Protein AF-A0A535P912-F1 (afdb_monomer)

Structure (mmCIF, N/CA/C/O backbone):
data_AF-A0A535P912-F1
#
_entry.id   AF-A0A535P912-F1
#
loop_
_atom_site.group_PDB
_atom_site.id
_atom_site.type_symbol
_atom_site.label_atom_id
_atom_site.label_alt_id
_atom_site.label_comp_id
_atom_site.label_asym_id
_atom_site.label_entity_id
_atom_site.label_seq_id
_atom_site.pdbx_PDB_ins_code
_atom_site.Cartn_x
_atom_site.Cartn_y
_atom_site.Cartn_z
_atom_site.occupancy
_atom_site.B_iso_or_equiv
_atom_site.auth_seq_id
_atom_site.auth_comp_id
_atom_site.auth_asym_id
_atom_site.auth_atom_id
_atom_site.pdbx_PDB_model_num
ATOM 1 N N . MET A 1 1 ? -29.101 -8.294 38.420 1.00 38.28 1 MET A N 1
ATOM 2 C CA . MET A 1 1 ? -28.689 -9.347 37.471 1.00 38.28 1 MET A CA 1
ATOM 3 C C . MET A 1 1 ? -28.082 -8.658 36.258 1.00 38.28 1 MET A C 1
ATOM 5 O O . MET A 1 1 ? -28.792 -7.999 35.513 1.00 38.28 1 MET A O 1
ATOM 9 N N . SER A 1 2 ? -26.756 -8.657 36.191 1.00 42.94 2 SER A N 1
ATOM 10 C CA . SER A 1 2 ? -25.907 -7.963 35.219 1.00 42.94 2 SER A CA 1
ATOM 11 C C . SER A 1 2 ? -25.715 -8.788 33.947 1.00 42.94 2 SER A C 1
ATOM 13 O O . SER A 1 2 ? -25.363 -9.951 34.095 1.00 42.94 2 SER A O 1
ATOM 15 N N . THR A 1 3 ? -25.869 -8.167 32.768 1.00 43.91 3 THR A N 1
ATOM 16 C CA . THR A 1 3 ? -24.942 -8.199 31.605 1.00 43.91 3 THR A CA 1
ATOM 17 C C . THR A 1 3 ? -25.605 -7.553 30.374 1.00 43.91 3 THR A C 1
ATOM 19 O O . THR A 1 3 ? -26.091 -8.229 29.475 1.00 43.91 3 THR A O 1
ATOM 22 N N . SER A 1 4 ? -25.586 -6.217 30.284 1.00 42.41 4 SER A N 1
ATOM 23 C CA . SER A 1 4 ? -25.633 -5.565 28.965 1.00 42.41 4 SER A CA 1
ATOM 24 C C . SER A 1 4 ? -24.226 -5.634 28.386 1.00 42.41 4 SER A C 1
ATOM 26 O O . SER A 1 4 ? -23.327 -4.948 28.870 1.00 42.41 4 SER A O 1
ATOM 28 N N . GLY A 1 5 ? -24.020 -6.497 27.389 1.00 45.28 5 GLY A N 1
ATOM 29 C CA . GLY A 1 5 ? -22.786 -6.565 26.613 1.00 45.28 5 GLY A CA 1
ATOM 30 C C . GLY A 1 5 ? -22.558 -5.251 25.871 1.00 45.28 5 GLY A C 1
ATOM 31 O O . GLY A 1 5 ? -23.043 -5.064 24.759 1.00 45.28 5 GLY A O 1
ATOM 32 N N . ALA A 1 6 ? -21.848 -4.318 26.503 1.00 49.41 6 ALA A N 1
ATOM 33 C CA . ALA A 1 6 ? -21.355 -3.122 25.845 1.00 49.41 6 ALA A CA 1
ATOM 34 C C . ALA A 1 6 ? -20.387 -3.572 24.746 1.00 49.41 6 ALA A C 1
ATOM 36 O O . ALA A 1 6 ? -19.314 -4.093 25.041 1.00 49.41 6 ALA A O 1
ATOM 37 N N . ALA A 1 7 ? -20.782 -3.422 23.481 1.00 57.12 7 ALA A N 1
ATOM 38 C CA . ALA A 1 7 ? -19.915 -3.710 22.349 1.00 57.12 7 ALA A CA 1
ATOM 39 C C . ALA A 1 7 ? -18.612 -2.912 22.511 1.00 57.12 7 ALA A C 1
ATOM 41 O O . ALA A 1 7 ? -18.616 -1.683 22.412 1.00 57.12 7 ALA A O 1
ATOM 42 N N . THR A 1 8 ? -17.510 -3.603 22.809 1.00 65.00 8 THR A N 1
ATOM 43 C CA . THR A 1 8 ? -16.173 -3.023 22.953 1.00 65.00 8 THR A CA 1
ATOM 44 C C . THR A 1 8 ? -15.754 -2.439 21.609 1.00 65.00 8 THR A C 1
ATOM 46 O O . THR A 1 8 ? -15.223 -3.126 20.739 1.00 65.00 8 THR A O 1
ATOM 49 N N . ARG A 1 9 ? -16.070 -1.164 21.388 1.00 68.75 9 ARG A N 1
ATOM 50 C CA . ARG A 1 9 ? -15.701 -0.450 20.172 1.00 68.75 9 ARG A CA 1
ATOM 51 C C . ARG A 1 9 ? -14.280 0.069 20.333 1.00 68.75 9 ARG A C 1
ATOM 53 O O . ARG A 1 9 ? -13.976 0.733 21.319 1.00 68.75 9 ARG A O 1
ATOM 60 N N . LEU A 1 10 ? -13.429 -0.208 19.349 1.00 76.19 10 LEU A N 1
ATOM 61 C CA . LEU A 1 10 ? -12.086 0.363 19.297 1.00 76.19 10 LEU A CA 1
ATOM 62 C C . LEU A 1 10 ? -12.159 1.895 19.300 1.00 76.19 10 LEU A C 1
ATOM 64 O O . LEU A 1 10 ? -13.036 2.495 18.667 1.00 76.19 10 LEU A O 1
ATOM 68 N N . GLN A 1 11 ? -11.235 2.514 20.031 1.00 77.12 11 GLN A N 1
ATOM 69 C CA . GLN A 1 11 ? -11.145 3.963 20.137 1.00 77.12 11 GLN A CA 1
ATOM 70 C C . GLN A 1 11 ? -10.832 4.559 18.759 1.00 77.12 11 GLN A C 1
ATOM 72 O O . GLN A 1 11 ? -9.879 4.154 18.091 1.00 77.12 11 GLN A O 1
ATOM 77 N N . ARG A 1 12 ? -11.669 5.504 18.315 1.00 72.50 12 ARG A N 1
ATOM 78 C CA . ARG A 1 12 ? -11.463 6.195 17.036 1.00 72.50 12 ARG A CA 1
ATOM 79 C C . ARG A 1 12 ? -10.162 6.989 17.086 1.00 72.50 12 ARG A C 1
ATOM 81 O O . ARG A 1 12 ? -9.858 7.592 18.110 1.00 72.50 12 ARG A O 1
ATOM 88 N N . ASP A 1 13 ? -9.411 6.931 15.989 1.00 74.81 13 ASP A N 1
ATOM 89 C CA . ASP A 1 13 ? -8.154 7.663 15.793 1.00 74.81 13 ASP A CA 1
ATOM 90 C C . ASP A 1 13 ? -7.056 7.367 16.831 1.00 74.81 13 ASP A C 1
ATOM 92 O O . ASP A 1 13 ? -6.135 8.159 16.996 1.00 74.81 13 ASP A O 1
ATOM 96 N N . ALA A 1 14 ? -7.098 6.204 17.494 1.00 81.62 14 ALA A N 1
ATOM 97 C CA . ALA A 1 14 ? -6.136 5.842 18.542 1.00 81.62 14 ALA A CA 1
ATOM 98 C C . ALA A 1 14 ? -4.666 5.840 18.078 1.00 81.62 14 ALA A C 1
ATOM 100 O O . ALA A 1 14 ? -3.773 6.112 18.873 1.00 81.62 14 ALA A O 1
ATOM 101 N N . VAL A 1 15 ? -4.421 5.533 16.800 1.00 81.12 15 VAL A N 1
ATOM 102 C CA . VAL A 1 15 ? -3.074 5.469 16.205 1.00 81.12 15 VAL A CA 1
ATOM 103 C C . VAL A 1 15 ? -2.704 6.781 15.492 1.00 81.12 15 VAL A C 1
ATOM 105 O O . VAL A 1 15 ? -1.527 7.073 15.335 1.00 81.12 15 VAL A O 1
ATOM 108 N N . GLY A 1 16 ? -3.679 7.614 15.109 1.00 85.38 16 GLY A N 1
ATOM 109 C CA . GLY A 1 16 ? -3.456 8.852 14.350 1.00 85.38 16 GLY A CA 1
ATOM 110 C C . GLY A 1 16 ? -2.917 8.642 12.923 1.00 85.38 16 GLY A C 1
ATOM 111 O O . GLY A 1 16 ? -2.516 7.550 12.532 1.00 85.38 16 GLY A O 1
ATOM 112 N N . LEU A 1 17 ? -2.894 9.707 12.115 1.00 85.94 17 LEU A N 1
ATOM 113 C CA . LEU A 1 17 ? -2.468 9.628 10.708 1.00 85.94 17 LEU A CA 1
ATOM 114 C C . LEU A 1 17 ? -0.963 9.355 10.568 1.00 85.94 17 LEU A C 1
ATOM 116 O O . LEU A 1 17 ? -0.562 8.490 9.797 1.00 85.94 17 LEU A O 1
ATOM 120 N N . ALA A 1 18 ? -0.125 10.094 11.302 1.00 87.38 18 ALA A N 1
ATOM 121 C CA . ALA A 1 18 ? 1.324 10.011 11.137 1.00 87.38 18 ALA A CA 1
ATOM 122 C C . ALA A 1 18 ? 1.877 8.610 11.470 1.00 87.38 18 ALA A C 1
ATOM 124 O O . ALA A 1 18 ? 2.572 8.053 10.621 1.00 87.38 18 ALA A O 1
ATOM 125 N N . PRO A 1 19 ? 1.535 7.974 12.608 1.00 87.31 19 PRO A N 1
ATOM 126 C CA . PRO A 1 19 ? 2.009 6.621 12.898 1.00 87.31 19 PRO A CA 1
ATOM 127 C C . PRO A 1 19 ? 1.478 5.569 11.913 1.00 87.31 19 PRO A C 1
ATOM 129 O O . PRO A 1 19 ? 2.236 4.690 11.510 1.00 87.31 19 PRO A O 1
ATOM 132 N N . VAL A 1 20 ? 0.230 5.695 11.438 1.00 87.62 20 VAL A N 1
ATOM 133 C CA . VAL A 1 20 ? -0.318 4.814 10.385 1.00 87.62 20 VAL A CA 1
ATOM 134 C C . VAL A 1 20 ? 0.454 4.959 9.069 1.00 87.62 20 VAL A C 1
ATOM 136 O O . VAL A 1 20 ? 0.749 3.958 8.411 1.00 87.62 20 VAL A O 1
ATOM 139 N N . LEU A 1 21 ? 0.818 6.184 8.681 1.00 88.12 21 LEU A N 1
ATOM 140 C CA . LEU A 1 21 ? 1.641 6.427 7.494 1.00 88.12 21 LEU A CA 1
ATOM 141 C C . LEU A 1 21 ? 3.036 5.813 7.645 1.00 88.12 21 LEU A C 1
ATOM 143 O O . LEU A 1 21 ? 3.483 5.104 6.746 1.00 88.12 21 LEU A O 1
ATOM 147 N N . PHE A 1 22 ? 3.700 6.019 8.785 1.00 89.56 22 PHE A N 1
ATOM 148 C CA . PHE A 1 22 ? 5.013 5.422 9.047 1.00 89.56 22 PHE A CA 1
ATOM 149 C C . PHE A 1 22 ? 4.968 3.894 9.025 1.00 89.56 22 PHE A C 1
ATOM 151 O O . PHE A 1 22 ? 5.828 3.268 8.403 1.00 89.56 22 PHE A O 1
ATOM 158 N N . GLN A 1 23 ? 3.949 3.292 9.640 1.00 90.88 23 GLN A N 1
ATOM 159 C CA . GLN A 1 23 ? 3.738 1.847 9.600 1.00 90.88 23 GLN A CA 1
ATOM 160 C C . GLN A 1 23 ? 3.551 1.355 8.161 1.00 90.88 23 GLN A C 1
ATOM 162 O O . GLN A 1 23 ? 4.181 0.378 7.770 1.00 90.88 23 GLN A O 1
ATOM 167 N N . SER A 1 24 ? 2.742 2.053 7.361 1.00 86.75 24 SER A N 1
ATOM 168 C CA . SER A 1 24 ? 2.484 1.683 5.963 1.00 86.75 24 SER A CA 1
ATOM 169 C C . SER A 1 24 ? 3.751 1.764 5.104 1.00 86.75 24 SER A C 1
ATOM 171 O O . SER A 1 24 ? 4.033 0.853 4.329 1.00 86.75 24 SER A O 1
ATOM 173 N N . ILE A 1 25 ? 4.551 2.824 5.269 1.00 87.62 25 ILE A N 1
ATOM 174 C CA . ILE A 1 25 ? 5.829 3.001 4.559 1.00 87.62 25 ILE A CA 1
ATOM 175 C C . ILE A 1 25 ? 6.823 1.908 4.959 1.00 87.62 25 ILE A C 1
ATOM 177 O O . ILE A 1 25 ? 7.491 1.337 4.098 1.00 87.62 25 ILE A O 1
ATOM 181 N N . THR A 1 26 ? 6.902 1.605 6.255 1.00 89.25 26 THR A N 1
ATOM 182 C CA . THR A 1 26 ? 7.796 0.567 6.781 1.00 89.25 26 THR A CA 1
ATOM 183 C C . THR A 1 26 ? 7.394 -0.812 6.267 1.00 89.25 26 THR A C 1
ATOM 185 O O . THR A 1 26 ? 8.255 -1.563 5.824 1.00 89.25 26 THR A O 1
ATOM 188 N N . HIS A 1 27 ? 6.093 -1.113 6.256 1.00 86.31 27 HIS A N 1
ATOM 189 C CA . HIS A 1 27 ? 5.553 -2.371 5.747 1.00 86.31 27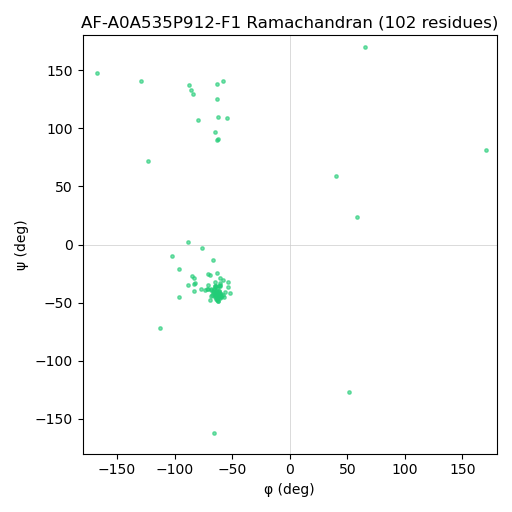 HIS A CA 1
ATOM 190 C C . HIS A 1 27 ? 5.813 -2.554 4.247 1.00 86.31 27 HIS A C 1
ATOM 192 O O . HIS A 1 27 ? 6.189 -3.637 3.820 1.00 86.31 27 HIS A O 1
ATOM 198 N N . MET A 1 28 ? 5.637 -1.506 3.433 1.00 84.94 28 MET A N 1
ATOM 199 C CA . MET A 1 28 ? 5.908 -1.594 1.992 1.00 84.94 28 MET A CA 1
ATOM 200 C C . MET A 1 28 ? 7.400 -1.689 1.652 1.00 84.94 28 MET A C 1
ATOM 202 O O . MET A 1 28 ? 7.726 -2.155 0.563 1.00 84.94 28 MET A O 1
ATOM 206 N N . ALA A 1 29 ? 8.290 -1.193 2.520 1.00 87.12 29 ALA A N 1
ATOM 2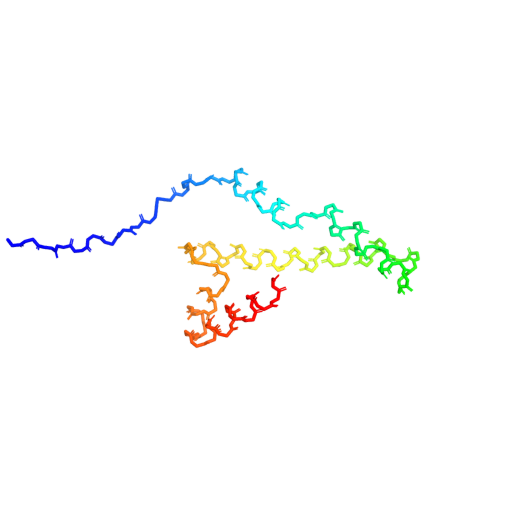07 C CA . ALA A 1 29 ? 9.733 -1.103 2.282 1.00 87.12 29 ALA A CA 1
ATOM 208 C C . ALA A 1 29 ? 10.086 -0.664 0.836 1.00 87.12 29 ALA A C 1
ATOM 210 O O . ALA A 1 29 ? 10.783 -1.381 0.110 1.00 87.12 29 ALA A O 1
ATOM 211 N N . PRO A 1 30 ? 9.627 0.522 0.383 1.00 80.81 30 PRO A N 1
ATOM 212 C CA . PRO A 1 30 ? 9.675 0.906 -1.030 1.00 80.81 30 PRO A CA 1
ATOM 213 C C . PRO A 1 30 ? 11.098 0.946 -1.600 1.00 80.81 30 PRO A C 1
ATOM 215 O O . PRO A 1 30 ? 11.304 0.601 -2.758 1.00 80.81 30 PRO A O 1
ATOM 218 N N . ALA A 1 31 ? 12.098 1.305 -0.789 1.00 83.62 31 ALA A N 1
ATOM 219 C CA . ALA A 1 31 ? 13.497 1.289 -1.211 1.00 83.62 31 ALA A CA 1
ATOM 220 C C . ALA A 1 31 ? 13.993 -0.130 -1.544 1.00 83.62 31 ALA A C 1
ATOM 222 O O . ALA A 1 31 ? 14.686 -0.319 -2.542 1.00 83.62 31 ALA A O 1
ATOM 223 N N . ALA A 1 32 ? 13.600 -1.130 -0.748 1.00 82.81 32 ALA A N 1
ATOM 224 C CA . ALA A 1 32 ? 13.931 -2.527 -1.011 1.00 82.81 32 ALA A CA 1
ATOM 225 C C . ALA A 1 32 ? 13.200 -3.027 -2.264 1.00 82.81 32 ALA A C 1
ATOM 227 O O . ALA A 1 32 ? 13.820 -3.625 -3.141 1.00 82.81 32 ALA A O 1
ATOM 228 N N . ALA A 1 33 ? 11.909 -2.702 -2.397 1.00 82.44 33 ALA A N 1
ATOM 229 C CA . ALA A 1 33 ? 11.123 -3.046 -3.579 1.00 82.44 33 ALA A CA 1
ATOM 230 C C . A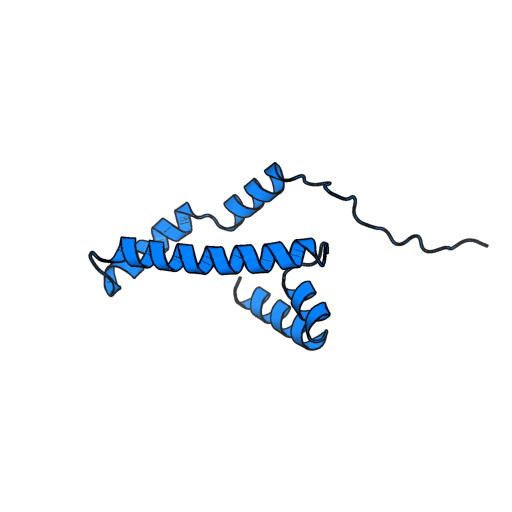LA A 1 33 ? 11.754 -2.490 -4.866 1.00 82.44 33 ALA A C 1
ATOM 232 O O . ALA A 1 33 ? 11.899 -3.217 -5.843 1.00 82.44 33 ALA A O 1
ATOM 233 N N . VAL A 1 34 ? 12.195 -1.231 -4.857 1.00 82.44 34 VAL A N 1
ATOM 234 C CA . VAL A 1 34 ? 12.896 -0.593 -5.982 1.00 82.44 34 VAL A CA 1
ATOM 235 C C . VAL A 1 34 ? 14.229 -1.289 -6.270 1.00 82.44 34 VAL A C 1
ATOM 237 O O . VAL A 1 34 ? 14.497 -1.621 -7.424 1.00 82.44 34 VAL A O 1
ATOM 240 N N . ALA A 1 35 ? 15.040 -1.559 -5.244 1.00 82.94 35 ALA A N 1
ATOM 241 C CA . ALA A 1 35 ? 16.346 -2.195 -5.408 1.00 82.94 35 ALA A CA 1
ATOM 242 C C . ALA A 1 35 ? 16.249 -3.597 -6.030 1.00 82.94 35 ALA A C 1
ATOM 244 O O . ALA A 1 35 ? 17.035 -3.922 -6.917 1.00 82.94 35 ALA A O 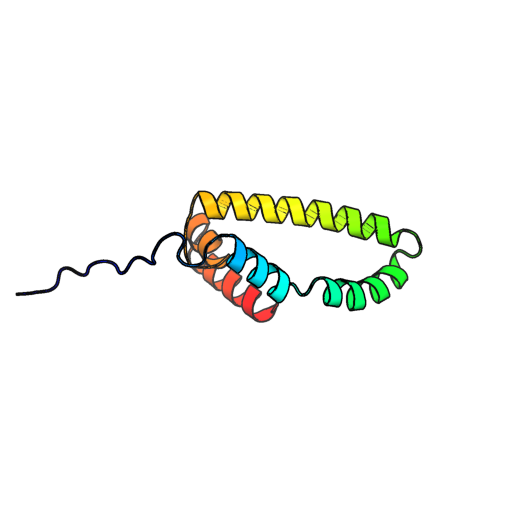1
ATOM 245 N N . PHE A 1 36 ? 15.274 -4.409 -5.613 1.00 82.44 36 PHE A N 1
ATOM 246 C CA . PHE A 1 36 ? 15.101 -5.761 -6.147 1.00 82.44 36 PHE A CA 1
ATOM 247 C C . PHE A 1 36 ? 14.311 -5.784 -7.460 1.00 82.44 36 PHE A C 1
ATOM 249 O O . PHE A 1 36 ? 14.685 -6.512 -8.374 1.00 82.44 36 PHE A O 1
ATOM 256 N N . SER A 1 37 ? 13.256 -4.977 -7.598 1.00 79.69 37 SER A N 1
ATOM 257 C CA . SER A 1 37 ? 12.356 -5.019 -8.760 1.00 79.69 37 SER A CA 1
ATOM 258 C C . SER A 1 37 ? 12.945 -4.349 -10.002 1.00 79.69 37 SER A C 1
ATOM 260 O O . SER A 1 37 ? 12.794 -4.872 -11.106 1.00 79.69 37 SER A O 1
ATOM 262 N N . ILE A 1 38 ? 13.668 -3.227 -9.856 1.00 80.75 38 ILE A N 1
ATOM 263 C CA . ILE A 1 38 ? 14.203 -2.500 -11.020 1.00 80.75 38 ILE A CA 1
ATOM 264 C C . ILE A 1 38 ? 15.227 -3.338 -11.785 1.00 80.75 38 ILE A C 1
ATOM 266 O O . ILE A 1 38 ? 15.230 -3.296 -13.012 1.00 80.75 38 ILE A O 1
ATOM 270 N N . ILE A 1 39 ? 16.045 -4.141 -11.099 1.00 80.50 39 ILE A N 1
ATOM 271 C CA . ILE A 1 39 ? 17.039 -5.005 -11.755 1.00 80.50 39 ILE A CA 1
ATOM 272 C C . ILE A 1 39 ? 16.350 -5.954 -12.743 1.00 80.50 39 ILE A C 1
ATOM 274 O O . ILE A 1 39 ? 16.798 -6.084 -13.881 1.00 80.50 39 ILE A O 1
ATOM 278 N N . PHE A 1 40 ? 15.222 -6.551 -12.348 1.00 79.25 40 PHE A N 1
ATOM 279 C CA . PHE A 1 40 ? 14.413 -7.378 -13.242 1.00 79.25 40 PHE A CA 1
ATOM 280 C C . PHE A 1 40 ? 13.646 -6.540 -14.267 1.00 79.25 40 PHE A C 1
ATOM 282 O O . PHE A 1 40 ? 13.570 -6.921 -15.426 1.00 79.25 40 PHE A O 1
ATOM 289 N N . ALA A 1 41 ? 13.102 -5.380 -13.904 1.00 79.38 41 ALA A N 1
ATOM 290 C CA . ALA A 1 41 ? 12.370 -4.543 -14.853 1.00 79.38 41 ALA A CA 1
ATOM 291 C C . ALA A 1 41 ? 13.255 -4.071 -16.025 1.00 79.38 41 ALA A C 1
ATOM 293 O O . ALA A 1 41 ? 12.785 -3.997 -17.163 1.00 79.38 41 ALA A O 1
ATOM 294 N N . VAL A 1 42 ? 14.540 -3.793 -15.770 1.00 82.06 42 VAL A N 1
ATOM 295 C CA . VAL A 1 42 ? 15.516 -3.368 -16.791 1.00 82.06 42 VAL A CA 1
ATOM 296 C C . VAL A 1 42 ? 15.772 -4.461 -17.822 1.00 82.06 42 VAL A C 1
ATOM 298 O O . VAL A 1 42 ? 15.962 -4.129 -18.992 1.00 82.06 42 VAL A O 1
ATOM 301 N N . THR A 1 43 ? 15.704 -5.744 -17.454 1.00 81.69 43 THR A N 1
ATOM 302 C CA . THR A 1 43 ? 15.903 -6.831 -18.427 1.00 81.69 43 THR A CA 1
ATOM 303 C C . THR A 1 43 ? 14.766 -6.932 -19.445 1.00 81.69 43 THR A C 1
ATOM 305 O O . THR A 1 43 ? 15.011 -7.362 -20.569 1.00 81.69 43 THR A O 1
ATOM 308 N N . TYR A 1 44 ? 13.551 -6.491 -19.097 1.00 79.06 44 TYR A N 1
ATOM 309 C CA . TYR A 1 44 ? 12.392 -6.509 -19.998 1.00 79.06 44 TYR A CA 1
ATOM 310 C C . TYR A 1 44 ? 12.159 -5.176 -20.720 1.00 79.06 44 TYR A C 1
ATOM 312 O O . TYR A 1 44 ? 11.891 -5.167 -21.919 1.00 79.06 44 TYR A O 1
ATOM 320 N N . ALA A 1 45 ? 12.239 -4.047 -20.010 1.00 75.19 45 ALA A N 1
ATOM 321 C CA . ALA A 1 45 ? 11.875 -2.729 -20.544 1.00 75.19 45 ALA A CA 1
ATOM 322 C C . ALA A 1 45 ? 13.083 -1.861 -20.948 1.00 75.19 45 ALA A C 1
ATOM 324 O O . ALA A 1 45 ? 12.902 -0.812 -21.571 1.00 75.19 45 ALA A O 1
ATOM 325 N N . GLY A 1 46 ? 14.314 -2.264 -20.607 1.00 79.31 46 GLY A N 1
ATOM 326 C CA . GLY A 1 46 ? 15.535 -1.526 -20.939 1.00 79.31 46 GLY A CA 1
ATOM 327 C C . GLY A 1 46 ? 15.468 -0.053 -20.517 1.00 79.31 46 GLY A C 1
ATOM 328 O O . GLY A 1 46 ? 15.135 0.270 -19.375 1.00 79.31 46 GLY A O 1
ATOM 329 N N . GLY A 1 47 ? 15.740 0.862 -21.453 1.00 80.81 47 GLY A N 1
ATOM 330 C CA . GLY A 1 47 ? 15.690 2.312 -21.214 1.00 80.81 47 GLY A CA 1
ATOM 331 C C . GLY A 1 47 ? 14.293 2.887 -20.931 1.00 80.81 47 GLY A C 1
ATOM 332 O O . GLY A 1 47 ? 14.193 4.010 -20.444 1.00 80.81 47 GLY A O 1
ATOM 333 N N . ALA A 1 48 ? 13.214 2.137 -21.186 1.00 84.06 48 ALA A N 1
ATOM 334 C CA . ALA A 1 48 ? 11.838 2.561 -20.901 1.00 84.06 48 ALA A CA 1
ATOM 335 C C . ALA A 1 48 ? 11.372 2.208 -19.474 1.00 84.06 48 ALA A C 1
ATOM 337 O O . ALA A 1 48 ? 10.233 2.499 -19.101 1.00 84.06 48 ALA A O 1
ATOM 338 N N . THR A 1 49 ? 12.244 1.617 -18.651 1.00 83.81 49 THR A N 1
ATOM 339 C CA . THR A 1 49 ? 11.946 1.267 -17.253 1.00 83.81 49 THR A CA 1
ATOM 340 C C . THR A 1 49 ? 11.380 2.403 -16.400 1.00 83.81 49 THR A C 1
ATOM 342 O O . THR A 1 49 ? 10.412 2.138 -15.685 1.00 83.81 49 THR A O 1
ATOM 345 N N . PRO A 1 50 ? 11.863 3.662 -16.472 1.00 83.69 50 PRO A N 1
ATOM 346 C CA . PRO A 1 50 ? 11.289 4.734 -15.660 1.00 83.69 50 PRO A CA 1
ATOM 347 C C . PRO A 1 50 ? 9.836 5.026 -16.043 1.00 83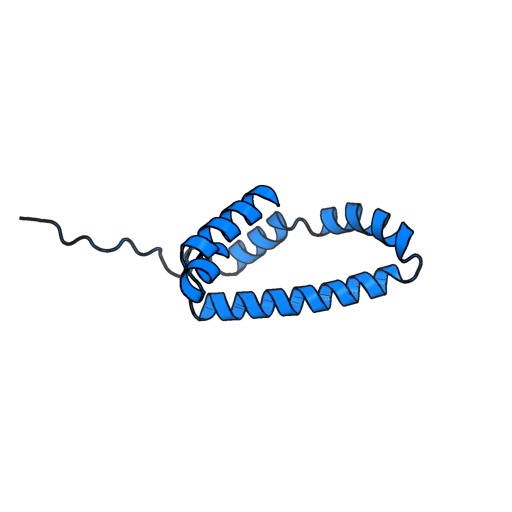.69 50 PRO A C 1
ATOM 349 O O . PRO A 1 50 ? 9.005 5.303 -15.181 1.00 83.69 50 PRO A O 1
ATOM 352 N N . LEU A 1 51 ? 9.508 4.917 -17.334 1.00 87.31 51 LEU A N 1
ATOM 353 C CA . LEU A 1 51 ? 8.161 5.162 -17.839 1.00 87.31 51 LEU A CA 1
ATOM 354 C C . LEU A 1 51 ? 7.199 4.042 -17.420 1.00 87.31 51 LEU A C 1
ATOM 356 O O . LEU A 1 51 ? 6.072 4.322 -17.020 1.00 87.31 51 LEU A O 1
ATOM 360 N N . ALA A 1 52 ? 7.667 2.790 -17.423 1.00 87.19 52 ALA A N 1
ATOM 361 C CA . ALA A 1 52 ? 6.911 1.655 -16.897 1.00 87.19 52 ALA A CA 1
ATOM 362 C C . ALA A 1 52 ? 6.620 1.802 -15.392 1.00 87.19 52 ALA A C 1
ATOM 364 O O . ALA A 1 52 ? 5.488 1.582 -14.961 1.00 87.19 52 ALA A O 1
ATOM 365 N N . VAL A 1 53 ? 7.608 2.237 -14.600 1.00 87.31 53 VAL A N 1
ATOM 366 C CA . VAL A 1 53 ? 7.433 2.504 -13.160 1.00 87.31 53 VAL A CA 1
ATOM 367 C C . VAL A 1 53 ? 6.430 3.632 -12.923 1.00 87.31 53 VAL A C 1
ATOM 369 O O . VAL A 1 53 ? 5.566 3.502 -12.058 1.00 87.31 53 VAL A O 1
ATOM 372 N N . LEU A 1 54 ? 6.488 4.714 -13.706 1.00 89.44 54 LEU A N 1
ATOM 373 C CA . LEU A 1 54 ? 5.507 5.800 -13.622 1.00 89.44 54 LEU A CA 1
ATOM 374 C C . LEU A 1 54 ? 4.089 5.315 -13.938 1.00 89.44 54 LEU A C 1
ATOM 376 O O . LEU A 1 54 ? 3.145 5.672 -13.235 1.00 89.44 54 LEU A O 1
ATOM 380 N N . LEU A 1 55 ? 3.932 4.473 -14.958 1.00 90.25 55 LEU A N 1
ATOM 381 C CA . LEU A 1 55 ? 2.628 3.930 -15.327 1.00 90.25 55 LEU A CA 1
ATOM 382 C C . LEU A 1 55 ? 2.072 3.002 -14.233 1.00 90.25 55 LEU A C 1
ATOM 384 O O . LEU A 1 55 ? 0.898 3.100 -13.869 1.00 90.25 55 LEU A O 1
ATOM 388 N N . ALA A 1 56 ? 2.931 2.160 -13.651 1.00 88.38 56 ALA A N 1
ATOM 389 C CA . ALA A 1 56 ? 2.585 1.319 -12.508 1.00 88.38 56 ALA A CA 1
ATOM 390 C C . ALA A 1 56 ? 2.200 2.156 -11.277 1.00 88.38 56 ALA A C 1
ATOM 392 O O . ALA A 1 56 ? 1.216 1.847 -10.608 1.00 88.38 56 ALA A O 1
ATOM 393 N N . LEU A 1 57 ? 2.914 3.256 -11.011 1.00 89.25 57 LEU A N 1
ATOM 394 C CA . LEU A 1 57 ? 2.599 4.178 -9.918 1.00 89.25 57 LEU A CA 1
ATOM 395 C C . LEU A 1 57 ? 1.192 4.772 -10.068 1.00 89.25 57 LEU A C 1
ATOM 397 O O . LEU A 1 57 ? 0.437 4.813 -9.097 1.00 89.25 57 LEU A O 1
ATOM 401 N N . VAL A 1 58 ? 0.820 5.195 -11.279 1.00 93.25 58 VAL A N 1
ATOM 402 C CA . VAL A 1 58 ? -0.522 5.725 -11.566 1.00 93.25 58 VAL A CA 1
ATOM 403 C C . VAL A 1 58 ? -1.597 4.664 -11.319 1.00 93.25 58 VAL A C 1
ATOM 405 O O . VAL A 1 58 ? -2.604 4.951 -10.668 1.00 93.25 58 VAL A O 1
ATOM 408 N N . ALA A 1 59 ? -1.375 3.426 -11.767 1.00 91.75 59 ALA A N 1
ATOM 409 C CA . ALA A 1 59 ? -2.290 2.319 -11.499 1.00 91.75 59 ALA A CA 1
ATOM 410 C C . ALA A 1 59 ? -2.444 2.051 -9.988 1.00 91.75 59 ALA A C 1
ATOM 412 O O . ALA A 1 59 ? -3.568 1.966 -9.487 1.00 91.75 59 ALA A O 1
ATOM 413 N N . CYS A 1 60 ? -1.337 2.006 -9.240 1.00 89.94 60 CYS A N 1
ATOM 414 C CA . CYS A 1 60 ? -1.352 1.850 -7.783 1.00 89.94 60 CYS A CA 1
ATOM 415 C C . CYS A 1 60 ? -2.098 2.992 -7.079 1.00 89.94 60 CYS A C 1
ATOM 417 O O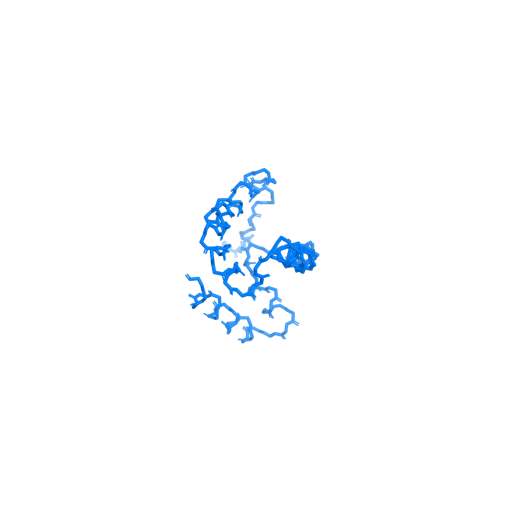 . CYS A 1 60 ? -2.797 2.753 -6.094 1.00 89.94 60 CYS A O 1
ATOM 419 N N . LEU A 1 61 ? -2.004 4.223 -7.589 1.00 91.06 61 LEU A N 1
ATOM 420 C CA . LEU A 1 61 ? -2.714 5.367 -7.022 1.00 91.06 61 LEU A CA 1
ATOM 421 C C . LEU A 1 61 ? -4.235 5.224 -7.168 1.00 91.06 61 LEU A C 1
ATOM 423 O O . LEU A 1 61 ? -4.965 5.491 -6.214 1.00 91.06 61 LEU A O 1
ATOM 427 N N . PHE A 1 62 ? -4.725 4.738 -8.312 1.00 93.88 62 PHE A N 1
ATOM 428 C CA . PHE A 1 62 ? -6.154 4.447 -8.484 1.00 93.88 62 PHE A CA 1
ATOM 429 C C . PHE A 1 62 ? -6.652 3.371 -7.510 1.00 93.88 62 PHE A C 1
ATOM 431 O O . PHE A 1 62 ? -7.737 3.509 -6.931 1.00 93.88 62 PHE A O 1
ATOM 438 N N . VAL A 1 63 ? -5.846 2.331 -7.281 1.00 89.88 63 VAL A N 1
ATOM 439 C CA . VAL A 1 63 ? -6.146 1.283 -6.293 1.00 89.88 63 VAL A CA 1
ATOM 440 C C . VAL A 1 63 ? -6.191 1.876 -4.882 1.00 89.88 63 VAL A C 1
ATOM 442 O O . VAL A 1 63 ? -7.168 1.670 -4.159 1.00 89.88 63 V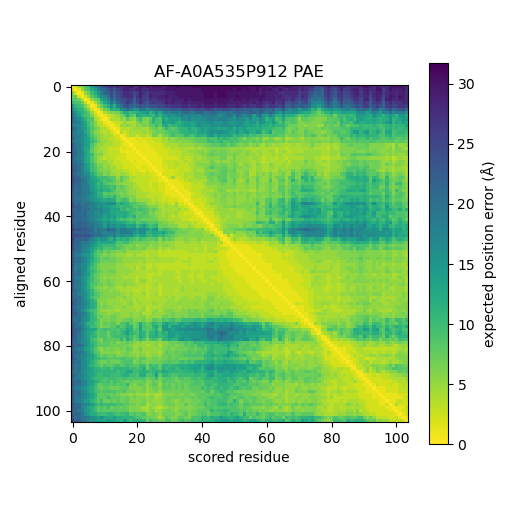AL A O 1
ATOM 445 N N . ALA A 1 64 ? -5.189 2.676 -4.509 1.00 88.12 64 ALA A N 1
ATOM 446 C CA . ALA A 1 64 ? -5.118 3.328 -3.205 1.00 88.12 64 ALA A CA 1
ATOM 447 C C . ALA A 1 64 ? -6.315 4.260 -2.953 1.00 88.12 64 ALA A C 1
ATOM 449 O O . ALA A 1 64 ? -6.910 4.220 -1.875 1.00 88.12 64 ALA A O 1
ATOM 450 N N . ILE A 1 65 ? -6.723 5.050 -3.953 1.00 90.19 65 ILE A N 1
ATOM 451 C CA . ILE A 1 65 ? -7.906 5.917 -3.865 1.00 90.19 65 ILE A CA 1
ATOM 452 C C . ILE A 1 65 ? -9.173 5.080 -3.659 1.00 90.19 65 ILE A C 1
ATOM 454 O O . ILE A 1 65 ? -9.983 5.409 -2.792 1.00 90.19 65 ILE A O 1
ATOM 458 N N . SER A 1 66 ? -9.334 3.988 -4.407 1.00 86.88 66 SER A N 1
ATOM 459 C CA . SER A 1 66 ? -10.504 3.105 -4.297 1.00 86.88 66 SER A CA 1
ATOM 460 C C . SER A 1 66 ? -10.622 2.488 -2.899 1.00 86.88 66 SER A C 1
ATOM 462 O O . SER A 1 66 ? -11.690 2.533 -2.284 1.00 86.88 66 SER A O 1
ATOM 464 N N . ILE A 1 67 ? -9.509 1.992 -2.350 1.00 86.31 67 ILE A N 1
ATOM 465 C CA . ILE A 1 67 ? -9.448 1.466 -0.978 1.00 86.31 67 ILE A CA 1
ATOM 466 C C . ILE A 1 67 ? -9.720 2.582 0.039 1.00 86.31 67 ILE A C 1
ATOM 468 O O . ILE A 1 67 ? -10.477 2.377 0.988 1.00 86.31 67 ILE A O 1
ATOM 472 N N . GLY A 1 68 ? -9.158 3.776 -0.168 1.00 84.38 68 GLY A N 1
ATOM 473 C CA . GLY A 1 68 ? -9.368 4.936 0.698 1.00 84.38 68 GLY A CA 1
ATOM 474 C C . GLY A 1 68 ? -10.832 5.375 0.762 1.00 84.38 68 GLY A C 1
ATOM 475 O O . GLY A 1 68 ? -11.340 5.676 1.843 1.00 84.38 68 GLY A O 1
ATO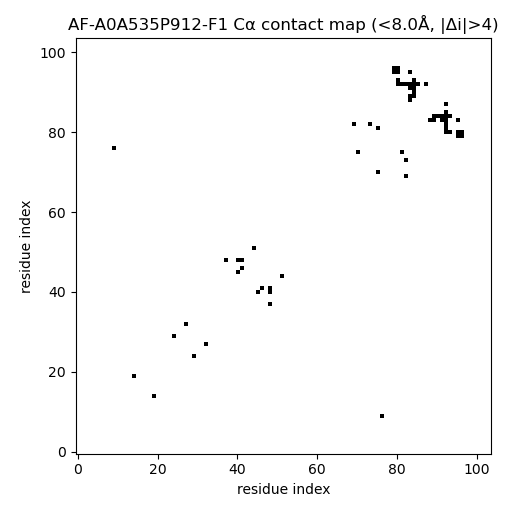M 476 N N . GLN A 1 69 ? -11.553 5.352 -0.362 1.00 86.31 69 GLN A N 1
ATOM 477 C CA . GLN A 1 69 ? -12.995 5.613 -0.370 1.00 86.31 69 GLN A CA 1
ATOM 478 C C . GLN A 1 69 ? -13.755 4.556 0.432 1.00 86.31 69 GLN A C 1
ATOM 480 O O . GLN A 1 69 ? -14.645 4.897 1.213 1.00 86.31 69 GLN A O 1
ATOM 485 N N . LEU A 1 70 ? -13.380 3.286 0.301 1.00 83.94 70 LEU A N 1
ATOM 486 C CA . LEU A 1 70 ? -14.037 2.197 1.015 1.00 83.94 70 LEU A CA 1
ATOM 487 C C . LEU A 1 70 ? -13.778 2.255 2.525 1.00 83.94 70 LEU A C 1
ATOM 489 O O . LEU A 1 70 ? -14.707 2.077 3.310 1.00 83.94 70 LEU A O 1
ATOM 493 N N . ALA A 1 71 ? -12.561 2.624 2.930 1.00 83.12 71 ALA A N 1
ATOM 494 C CA . ALA A 1 71 ? -12.196 2.862 4.325 1.00 83.12 71 ALA A CA 1
ATOM 495 C C . ALA A 1 71 ? -13.013 3.999 4.965 1.00 83.12 71 ALA A C 1
ATOM 497 O O . ALA A 1 71 ? -13.367 3.923 6.142 1.00 83.12 71 ALA A O 1
ATOM 498 N N . ARG A 1 72 ? -13.362 5.037 4.190 1.00 79.19 72 ARG A N 1
ATOM 499 C CA . ARG A 1 72 ? -14.225 6.137 4.657 1.00 79.19 72 ARG A CA 1
ATOM 500 C C . ARG A 1 72 ? -15.681 5.712 4.846 1.00 79.19 72 ARG A C 1
ATOM 502 O O . ARG A 1 72 ? -16.317 6.171 5.790 1.00 79.19 72 ARG A O 1
ATOM 509 N N . HIS A 1 73 ? -16.209 4.863 3.964 1.00 79.94 73 HIS A N 1
ATOM 510 C CA . HIS A 1 73 ? -17.606 4.411 4.021 1.00 79.94 73 HIS A CA 1
ATOM 511 C C . HIS A 1 73 ? -17.814 3.255 5.009 1.00 79.94 73 HIS A C 1
ATOM 513 O O . HIS A 1 73 ? -18.862 3.166 5.646 1.00 79.94 73 HIS A O 1
ATOM 519 N N . LEU A 1 74 ? -16.817 2.381 5.165 1.00 78.25 74 LEU A N 1
ATOM 520 C CA . LEU A 1 74 ? -16.834 1.249 6.088 1.00 78.25 74 LEU A CA 1
ATOM 521 C C . LEU A 1 74 ? -15.637 1.324 7.048 1.00 78.25 74 LEU A C 1
ATOM 523 O O . LEU A 1 74 ? -14.731 0.496 6.945 1.00 78.25 74 LEU A O 1
ATOM 527 N N . PRO A 1 75 ? -15.639 2.261 8.017 1.00 67.81 75 PRO A N 1
ATOM 528 C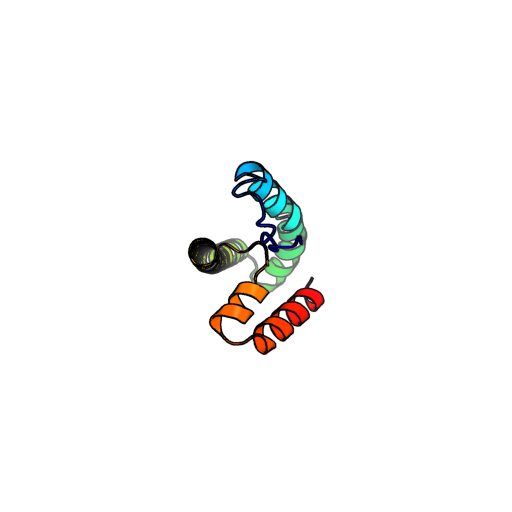 CA . PRO A 1 75 ? -14.587 2.354 9.022 1.00 67.81 75 PRO A CA 1
ATOM 529 C C . PRO A 1 75 ? -14.611 1.099 9.901 1.00 67.81 75 PRO A C 1
ATOM 531 O O . PRO A 1 75 ? -15.414 0.958 10.828 1.00 67.81 75 PRO A O 1
ATOM 534 N N . SER A 1 76 ? -13.748 0.151 9.558 1.00 69.12 76 SER A N 1
ATOM 535 C CA . SER A 1 76 ? -13.590 -1.139 10.212 1.00 69.12 76 SER A CA 1
ATOM 536 C C . SER A 1 76 ? -12.118 -1.339 10.538 1.00 69.12 76 SER A C 1
ATOM 538 O O . SER A 1 76 ? -11.262 -1.016 9.725 1.00 69.12 76 SER A O 1
ATOM 540 N N . ALA A 1 77 ? -11.820 -1.909 11.705 1.00 66.50 77 ALA A N 1
ATOM 541 C CA . ALA A 1 77 ? -10.456 -2.316 12.050 1.00 66.50 77 ALA A CA 1
ATOM 542 C C . ALA A 1 77 ? -10.023 -3.621 11.352 1.00 66.50 77 ALA A C 1
ATOM 544 O O . ALA A 1 77 ? -8.896 -4.069 11.521 1.00 66.50 77 ALA A O 1
ATOM 545 N N . GLY A 1 78 ? -10.928 -4.248 10.595 1.00 65.25 78 GLY A N 1
ATOM 546 C CA . GLY A 1 78 ? -10.619 -5.411 9.770 1.00 65.25 78 GLY A CA 1
ATOM 547 C C . GLY A 1 78 ? -10.130 -4.986 8.385 1.00 65.25 78 GLY A C 1
ATOM 548 O O . GLY A 1 78 ? -10.701 -4.072 7.794 1.00 65.25 78 GLY A O 1
ATOM 549 N N . GLY A 1 79 ? -9.080 -5.648 7.887 1.00 75.31 79 GLY A N 1
ATOM 550 C CA . GLY A 1 79 ? -8.404 -5.330 6.621 1.00 75.31 79 GLY A CA 1
ATOM 551 C C . GLY A 1 79 ? -9.253 -5.549 5.358 1.00 75.31 79 GLY A C 1
ATOM 552 O O . GLY A 1 79 ? -10.475 -5.681 5.421 1.00 75.31 79 GLY A O 1
ATOM 553 N N . LEU A 1 80 ? -8.607 -5.641 4.188 1.00 76.62 80 LEU A N 1
ATOM 554 C CA . LEU A 1 80 ? -9.268 -5.708 2.867 1.00 76.62 80 LEU A CA 1
ATOM 555 C C . LEU A 1 80 ? -10.333 -6.817 2.739 1.00 76.62 80 LEU A C 1
ATOM 557 O O . LEU A 1 80 ? -11.359 -6.635 2.078 1.00 76.62 80 LEU A O 1
ATOM 561 N N . TYR A 1 81 ? -10.142 -7.946 3.424 1.00 78.06 81 TYR A N 1
ATOM 562 C CA . TYR A 1 81 ? -11.120 -9.036 3.472 1.00 78.06 81 TYR A CA 1
ATOM 563 C C . TYR A 1 81 ? -12.465 -8.608 4.080 1.00 78.06 81 TYR A C 1
ATOM 565 O O . TYR A 1 81 ? -13.507 -9.138 3.705 1.00 78.06 81 TYR A O 1
ATOM 573 N N . THR A 1 82 ? -12.471 -7.623 4.982 1.00 80.50 82 THR A N 1
ATOM 574 C CA . THR A 1 82 ? -13.691 -7.113 5.625 1.00 80.50 82 THR A CA 1
ATOM 575 C C . THR A 1 82 ? -14.540 -6.319 4.646 1.00 80.50 82 THR A C 1
ATOM 577 O O . THR A 1 82 ? -15.767 -6.399 4.690 1.00 80.50 82 THR A O 1
ATOM 580 N N . TYR A 1 83 ? -13.898 -5.597 3.728 1.00 82.12 83 TYR A N 1
ATOM 581 C CA . TYR A 1 83 ? -14.595 -4.913 2.648 1.00 82.12 83 TYR A CA 1
ATOM 582 C C . TYR A 1 83 ? -15.264 -5.909 1.698 1.00 82.12 83 TYR A C 1
ATOM 584 O O . TYR A 1 83 ? -16.441 -5.759 1.378 1.00 82.12 83 TYR A O 1
ATOM 592 N N . SER A 1 84 ? -14.551 -6.976 1.330 1.00 79.50 84 SER A N 1
ATOM 593 C CA . SER A 1 84 ? -15.072 -8.033 0.450 1.00 79.50 84 SER A CA 1
ATOM 594 C C . SER A 1 84 ? -16.177 -8.857 1.123 1.00 79.50 84 SER A C 1
ATOM 596 O O . SER A 1 84 ? -17.192 -9.166 0.501 1.00 79.50 84 SER A O 1
ATOM 598 N N . ALA A 1 85 ? -16.024 -9.150 2.419 1.00 80.31 85 ALA A N 1
ATOM 599 C CA . ALA A 1 85 ? -17.020 -9.859 3.219 1.00 80.31 85 ALA A CA 1
ATOM 600 C C . ALA A 1 85 ? -18.332 -9.074 3.357 1.00 80.31 85 ALA A C 1
ATOM 602 O O . ALA A 1 85 ? -19.405 -9.671 3.313 1.00 80.31 85 ALA A O 1
ATOM 603 N N . ARG A 1 86 ? -18.247 -7.747 3.537 1.00 79.88 86 ARG A N 1
ATOM 604 C CA . ARG A 1 86 ? -19.418 -6.868 3.695 1.00 79.88 86 ARG A CA 1
ATOM 605 C C . ARG A 1 86 ? -20.044 -6.439 2.367 1.00 79.88 86 ARG A C 1
ATOM 607 O O . ARG A 1 86 ? -21.237 -6.166 2.351 1.00 79.88 86 ARG A O 1
ATOM 614 N N . GLY A 1 87 ? -19.260 -6.349 1.292 1.00 80.06 87 GLY A N 1
ATOM 615 C CA . GLY A 1 87 ? -19.728 -5.897 -0.022 1.00 80.06 87 GLY A CA 1
ATOM 616 C C . GLY A 1 87 ? -20.283 -7.005 -0.922 1.00 80.06 87 GLY A C 1
ATOM 617 O O . GLY A 1 87 ? -21.219 -6.748 -1.670 1.00 80.06 87 GLY A O 1
ATOM 618 N N . LEU A 1 88 ? -19.724 -8.220 -0.857 1.00 81.00 88 LEU A N 1
ATOM 619 C CA . LEU A 1 88 ? -20.148 -9.352 -1.693 1.00 81.00 88 LEU A CA 1
ATOM 620 C C . LEU A 1 88 ? -20.802 -10.456 -0.863 1.00 81.00 88 LEU A C 1
ATOM 622 O O . LEU A 1 88 ? -22.006 -10.674 -0.947 1.00 81.00 88 LEU A O 1
ATOM 626 N N . HIS A 1 89 ? -19.998 -11.184 -0.086 1.00 82.12 89 HIS A N 1
ATOM 627 C CA . HIS A 1 89 ? -20.461 -12.286 0.754 1.00 82.12 89 HIS A CA 1
ATOM 628 C C . HIS A 1 89 ? -19.357 -12.691 1.748 1.00 82.12 89 HIS A C 1
ATOM 630 O O . HIS A 1 89 ? -18.177 -12.668 1.375 1.00 82.12 89 HIS A O 1
ATOM 636 N N . PRO A 1 90 ? -19.688 -13.156 2.969 1.00 81.69 90 PRO A N 1
ATOM 637 C CA . PRO A 1 90 ? -18.698 -13.618 3.948 1.00 81.69 90 PRO A CA 1
ATOM 638 C C . PRO A 1 90 ? -17.733 -14.687 3.412 1.00 81.69 90 PRO A C 1
ATOM 640 O O . PRO A 1 90 ? -16.543 -14.655 3.715 1.00 81.69 90 PRO A O 1
ATOM 643 N N . THR A 1 91 ? -18.215 -15.594 2.558 1.00 84.56 91 THR A N 1
ATOM 644 C CA . THR A 1 91 ? -17.390 -16.643 1.929 1.00 84.56 91 THR A CA 1
ATOM 645 C C . THR A 1 91 ? -16.339 -16.069 0.980 1.00 84.56 91 THR A C 1
ATOM 647 O O . THR A 1 91 ? -15.206 -16.537 0.958 1.00 84.56 91 THR A O 1
ATOM 650 N N . VAL A 1 92 ? -16.682 -15.021 0.225 1.00 84.19 92 VAL A N 1
ATOM 651 C CA . VAL A 1 92 ? -15.724 -14.327 -0.652 1.00 84.19 92 VAL A CA 1
ATOM 652 C C . VAL A 1 92 ? -14.672 -13.620 0.196 1.00 84.19 92 VAL A C 1
ATOM 654 O O . VAL A 1 92 ? -13.486 -13.700 -0.105 1.00 84.19 92 VAL A O 1
ATOM 657 N N . GLY A 1 93 ? -15.086 -13.007 1.309 1.00 81.88 93 GLY A N 1
ATOM 658 C CA . GLY A 1 93 ? -14.162 -12.450 2.296 1.00 81.88 93 GLY A CA 1
ATOM 659 C C . GLY A 1 93 ? -13.164 -13.476 2.840 1.00 81.88 93 GLY A C 1
ATOM 660 O O . GLY A 1 93 ? -11.984 -13.159 2.957 1.00 81.88 93 GLY A O 1
ATOM 661 N N . PHE A 1 94 ? -13.604 -14.710 3.111 1.00 84.81 94 PHE A N 1
ATOM 662 C CA . PHE A 1 94 ? -12.719 -15.798 3.541 1.00 84.81 94 PHE A CA 1
ATOM 663 C C . PHE A 1 94 ? -11.674 -16.152 2.476 1.00 84.81 94 PHE A C 1
ATOM 665 O O . PHE A 1 94 ? -10.486 -16.199 2.784 1.00 84.81 94 PHE A O 1
ATOM 672 N N . PHE A 1 95 ? -12.084 -16.333 1.217 1.00 88.31 95 PHE A N 1
ATOM 673 C CA . PHE A 1 95 ? -11.139 -16.627 0.136 1.00 88.31 95 PHE A CA 1
ATOM 674 C C . PHE A 1 95 ? -10.165 -15.476 -0.130 1.00 88.31 95 PHE A C 1
ATOM 676 O O . PHE A 1 95 ? -8.989 -15.725 -0.370 1.00 88.31 95 PHE A O 1
ATOM 683 N N . VAL A 1 96 ? -10.620 -14.223 -0.034 1.00 85.75 96 VAL A N 1
ATOM 684 C CA . VAL A 1 96 ? -9.747 -13.043 -0.146 1.00 85.75 96 VAL A CA 1
ATOM 685 C C . VAL A 1 96 ? -8.731 -13.004 0.996 1.00 85.75 96 VAL A C 1
ATOM 687 O O . VAL A 1 96 ? -7.559 -12.744 0.747 1.00 85.75 96 VAL A O 1
ATOM 690 N N . ALA A 1 97 ? -9.149 -13.290 2.234 1.00 85.25 97 ALA A N 1
ATOM 691 C CA . ALA A 1 97 ? -8.234 -13.368 3.374 1.00 85.25 97 ALA A CA 1
ATOM 692 C C . ALA A 1 97 ? -7.189 -14.477 3.187 1.00 85.25 97 ALA A C 1
ATOM 694 O O . ALA A 1 97 ? -6.007 -14.259 3.437 1.00 85.25 97 ALA A O 1
ATOM 695 N N . TRP A 1 98 ? -7.622 -15.645 2.713 1.00 90.88 98 TRP A N 1
ATOM 696 C CA . TRP A 1 98 ? -6.741 -16.784 2.474 1.00 90.88 98 TRP A CA 1
ATOM 697 C C . TRP A 1 98 ? -5.753 -16.517 1.333 1.00 90.88 98 TRP A C 1
ATOM 699 O O . TRP A 1 98 ? -4.563 -16.770 1.479 1.00 90.88 98 TRP A O 1
ATOM 709 N N . GLY A 1 99 ? -6.223 -15.929 0.228 1.00 87.56 99 GLY A N 1
ATOM 710 C CA . GLY A 1 99 ? -5.369 -15.514 -0.884 1.00 87.56 99 GLY A CA 1
ATOM 711 C C . GLY A 1 99 ? -4.361 -14.438 -0.482 1.00 87.56 99 GLY A C 1
ATOM 712 O O . GLY A 1 99 ? -3.214 -14.499 -0.905 1.00 87.56 99 GLY A O 1
ATOM 713 N N . PHE A 1 100 ? -4.757 -13.498 0.381 1.00 85.44 100 PHE A N 1
ATOM 714 C CA . PHE A 1 100 ? -3.842 -12.499 0.931 1.00 85.44 100 PHE A CA 1
ATOM 715 C C . PHE A 1 100 ? -2.766 -13.138 1.821 1.00 85.44 100 PHE A C 1
ATOM 717 O O . PHE A 1 100 ? -1.594 -12.839 1.646 1.00 85.44 100 PHE A O 1
ATOM 724 N N . MET A 1 101 ? -3.140 -14.071 2.707 1.00 87.06 101 MET A N 1
ATOM 725 C CA . MET A 1 101 ? -2.182 -14.815 3.541 1.00 87.06 101 MET A CA 1
ATOM 726 C C . MET A 1 101 ? -1.208 -15.692 2.753 1.00 87.06 101 MET A C 1
ATOM 728 O O . MET A 1 101 ? -0.168 -16.047 3.286 1.00 87.06 101 MET A O 1
ATOM 732 N N . LEU A 1 102 ? -1.577 -16.116 1.546 1.00 87.94 102 LEU A N 1
ATOM 733 C CA . LEU A 1 102 ? -0.704 -16.912 0.687 1.00 87.94 102 LEU A CA 1
ATOM 734 C C . LEU A 1 102 ? 0.243 -16.027 -0.137 1.00 87.94 102 LEU A C 1
ATOM 736 O O . LEU A 1 102 ? 1.301 -16.491 -0.551 1.00 87.94 102 LEU A O 1
ATOM 740 N N . ALA A 1 103 ? -0.169 -14.790 -0.422 1.00 82.31 103 ALA A N 1
ATOM 741 C CA . ALA A 1 103 ? 0.598 -13.837 -1.217 1.00 82.31 103 ALA A CA 1
ATOM 742 C C . ALA A 1 103 ? 1.664 -13.085 -0.404 1.00 82.31 103 ALA A C 1
ATOM 744 O O . ALA A 1 103 ? 2.704 -12.748 -0.969 1.00 82.31 103 ALA A O 1
ATOM 745 N N . GLU A 1 104 ? 1.378 -12.800 0.869 1.00 75.12 104 GLU A N 1
ATOM 746 C CA . GLU A 1 104 ? 2.351 -12.324 1.869 1.00 75.12 104 GLU A CA 1
ATOM 747 C C . GLU A 1 104 ? 3.258 -13.470 2.345 1.00 75.12 104 GLU A C 1
ATOM 749 O O . GLU A 1 104 ? 4.482 -13.238 2.467 1.00 75.12 104 GLU A O 1
#

Foldseek 3Di:
DDDPPPPPDPDPCPCPDPNVVVVVCVVPVVVVCCVPVLVVLCVPQPPCSVVVVVVVVVVVVVVVVVVVVLCVVDVDPDPPLVSVCVVPNVVRSVVVVVVVVVVD

Sequence (104 aa):
MSTSGAATRLQRDAVGLAPVLFQSITHMAPAAAVAFSIIFAVTYAGGATPLAVLLALVACLFVAISIGQLARHLPSAGGLYTYSARGLHPTVGFFVAWGFMLAE

pLDDT: mean 80.38, std 11.1, range [38.28, 93.88]

Solvent-accessible surface area (backbone atoms only — not comparable to full-atom values): 6223 Å² total; per-residue (Å²): 141,92,80,83,81,72,78,87,68,82,70,80,70,76,66,46,69,66,56,52,51,52,51,52,51,61,72,61,36,59,70,58,48,48,65,61,48,47,65,58,42,37,77,76,44,48,92,48,34,68,60,53,52,52,54,50,50,53,53,51,48,56,51,52,50,53,51,50,54,48,45,70,77,54,80,58,98,58,60,76,31,47,55,39,24,72,72,77,34,59,70,56,11,50,52,48,43,51,53,49,66,70,72,108

Secondary structure (DSSP, 8-state):
--------PPPTTSS-HHHHHHHHHHHH-HHHHHHHHHHHHHHHHGGGHHHHHHHHHHHHHHHHHHHHHHHHHS--SS-HHHHHHHHT-HHHHHHHHHHHHHH-

Radius of gyration: 18.9 Å; Cα contacts (8 Å, |Δi|>4): 34; chains: 1; bounding box: 46×27×59 Å

Mean predicted aligned error: 8.9 Å